Protein AF-A0A2U2RP37-F1 (afdb_monomer_lite)

Secondary structure (DSSP, 8-state):
----PPP---PPPPHHHHHHHHHHHGGGGGGGT-HHHHHHHHHHHHHHHHHHHHHHHHHHHHTTTGGGGGGGGHHHHHHHHHHHHHHHHHHHHHHHHHHHHHHHHHHHHHH--------

Organism: NCBI:txid2182385

Sequence (119 aa):
MPAAVPVPVMQPKSVGVAFVLTFFFGVFGLFYSSVAGAITLLAIAIGGGLLGGVIIGLISLATMGLGSVLLLLVPVFGVAIWIASIIWGCVAASNHNERVRAQYAAFQAAYGRPVHPAR

Foldseek 3Di:
DPPPDDQPPQDADDLVQLLVQLLVPPLVSLVRQDPVSSVVLVCCLVVVCVVVVVVLVVVCVVVVRPSVVCVVCVVVVVVVSSVVSNVCSNVSSVVSRVVSVVSVVVCCVVPVDPPPPPD

Radius of gyration: 23.6 Å; chains: 1; bounding box: 54×27×75 Å

Structure (mmCIF, N/CA/C/O backbone):
data_AF-A0A2U2RP37-F1
#
_entry.id   AF-A0A2U2RP37-F1
#
loop_
_atom_site.group_PDB
_atom_site.id
_atom_site.type_symbol
_atom_site.label_atom_id
_atom_site.label_alt_id
_atom_site.label_comp_id
_atom_site.label_asym_id
_atom_site.label_entity_id
_atom_site.label_seq_id
_atom_site.pdbx_PDB_ins_code
_atom_site.Cartn_x
_atom_site.Cartn_y
_atom_site.Cartn_z
_atom_site.occupancy
_atom_site.B_iso_or_equiv
_atom_site.auth_seq_id
_atom_site.auth_comp_id
_atom_site.auth_asym_id
_atom_site.auth_atom_id
_atom_site.pdbx_PDB_model_num
ATOM 1 N N . MET A 1 1 ? -31.787 19.933 34.644 1.00 55.25 1 MET A N 1
ATOM 2 C CA . MET A 1 1 ? -31.397 18.627 34.068 1.00 55.25 1 MET A CA 1
ATOM 3 C C . MET A 1 1 ? -30.039 18.818 33.411 1.00 55.25 1 MET A C 1
ATOM 5 O O . MET A 1 1 ? -29.922 19.805 32.691 1.00 55.25 1 MET A O 1
ATOM 9 N N . PRO A 1 2 ? -29.002 18.005 33.688 1.00 56.12 2 PRO A N 1
ATOM 10 C CA . PRO A 1 2 ? -27.772 18.097 32.906 1.00 56.12 2 PRO A CA 1
ATOM 11 C C . PRO A 1 2 ? -28.135 17.845 31.439 1.00 56.12 2 PRO A C 1
ATOM 13 O O . PRO A 1 2 ? -28.821 16.868 31.140 1.00 56.12 2 PRO A O 1
ATOM 16 N N . ALA A 1 3 ? -27.768 18.770 30.551 1.00 62.31 3 ALA A N 1
ATOM 17 C CA . ALA A 1 3 ? -27.987 18.605 29.121 1.00 62.31 3 ALA A CA 1
ATOM 18 C C . ALA A 1 3 ? -27.322 17.293 28.683 1.00 62.31 3 ALA A C 1
ATOM 20 O O . ALA A 1 3 ? -26.167 17.051 29.036 1.00 62.31 3 ALA A O 1
ATOM 21 N N . ALA A 1 4 ? -28.055 16.432 27.972 1.00 62.91 4 ALA A N 1
ATOM 22 C CA . ALA A 1 4 ? -27.490 15.223 27.391 1.00 62.91 4 ALA A CA 1
ATOM 23 C C . ALA A 1 4 ? -26.373 15.650 26.436 1.00 62.91 4 ALA A C 1
ATOM 25 O O . ALA A 1 4 ? -26.645 16.175 25.358 1.00 62.91 4 ALA A O 1
ATOM 26 N N . VAL A 1 5 ? -25.120 15.514 26.869 1.00 66.06 5 VAL A N 1
ATOM 27 C CA . VAL A 1 5 ? -23.974 15.852 26.030 1.00 66.06 5 VAL A CA 1
ATOM 28 C C . VAL A 1 5 ? -23.973 14.846 24.883 1.00 66.06 5 VAL A C 1
ATOM 30 O O . VAL A 1 5 ? -23.891 13.644 25.154 1.00 66.06 5 VAL A O 1
ATOM 33 N N . PRO A 1 6 ? -24.108 15.287 23.619 1.00 67.69 6 PRO A N 1
ATOM 34 C CA . PRO A 1 6 ? -24.113 14.369 22.494 1.00 67.69 6 PRO A CA 1
ATOM 35 C C . PRO A 1 6 ? -22.773 13.642 22.453 1.00 67.69 6 PRO A C 1
ATOM 37 O O . PRO A 1 6 ? -21.730 14.273 22.286 1.00 67.69 6 PRO A O 1
ATOM 40 N N . VAL A 1 7 ? -22.790 12.320 22.620 1.00 67.75 7 VAL A N 1
ATOM 41 C CA . VAL A 1 7 ? -21.609 11.495 22.363 1.00 67.75 7 VAL A CA 1
ATOM 42 C C . VAL A 1 7 ? -21.415 11.488 20.850 1.00 67.75 7 VAL A C 1
ATOM 44 O O . VAL A 1 7 ? -22.327 11.050 20.140 1.00 67.75 7 VAL A O 1
ATOM 47 N N . PRO A 1 8 ? -20.275 11.946 20.310 1.00 65.12 8 PRO A N 1
ATOM 48 C CA . PRO A 1 8 ? -19.969 11.700 18.913 1.00 65.12 8 PRO A CA 1
ATOM 49 C C . PRO A 1 8 ? -19.863 10.181 18.736 1.00 65.12 8 PRO A C 1
ATOM 51 O O . PRO A 1 8 ? -18.916 9.558 19.214 1.00 65.12 8 PRO A O 1
ATOM 54 N N . VAL A 1 9 ? -20.864 9.567 18.103 1.00 69.88 9 VAL A N 1
ATOM 55 C CA . VAL A 1 9 ? -20.884 8.131 17.787 1.00 69.88 9 VAL A CA 1
ATOM 56 C C . VAL A 1 9 ? -19.882 7.860 16.673 1.00 69.88 9 VAL A C 1
ATOM 58 O O . VAL A 1 9 ? -20.215 7.777 15.492 1.00 69.88 9 VAL A O 1
ATOM 61 N N . MET A 1 10 ? -18.611 7.772 17.048 1.00 80.94 10 MET A N 1
ATOM 62 C CA . MET A 1 10 ? -17.536 7.423 16.137 1.00 80.94 10 MET A CA 1
ATOM 63 C C . MET A 1 10 ? -17.487 5.893 16.024 1.00 80.94 10 MET A C 1
ATOM 65 O O . MET A 1 10 ? -17.236 5.183 16.999 1.00 80.94 10 MET A O 1
ATOM 69 N N . GLN A 1 11 ? -17.822 5.376 14.843 1.00 87.62 11 GLN A N 1
ATOM 70 C CA . GLN A 1 11 ? -17.909 3.938 14.581 1.00 87.62 11 GLN A CA 1
ATOM 71 C C . GLN A 1 11 ? -16.502 3.336 14.374 1.00 87.62 11 GLN A C 1
ATOM 73 O O . GLN A 1 11 ? -15.682 3.923 13.651 1.00 87.62 11 GLN A O 1
ATOM 78 N N . PRO A 1 12 ? -16.201 2.171 14.977 1.00 91.50 12 PRO A N 1
ATOM 79 C CA . PRO A 1 12 ? -15.005 1.394 14.659 1.00 91.50 12 PRO A CA 1
ATOM 80 C C . PRO A 1 12 ? -15.004 0.906 13.201 1.00 91.50 12 PRO A C 1
ATOM 82 O O . PRO A 1 12 ? -16.051 0.630 12.619 1.00 91.50 12 PRO A O 1
ATOM 85 N N . LYS A 1 13 ? -13.81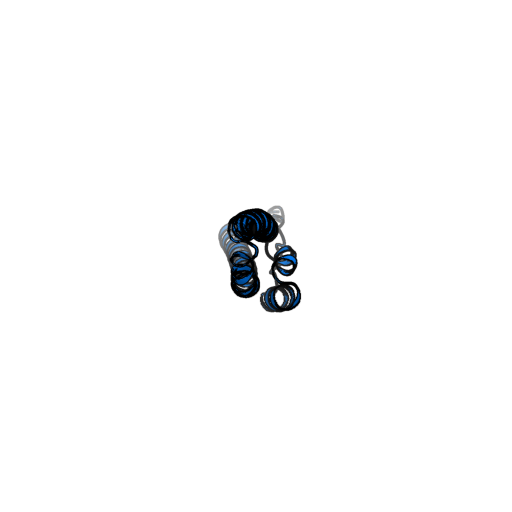6 0.749 12.616 1.00 90.69 13 LYS A N 1
ATOM 86 C CA . LYS A 1 13 ? -13.591 0.166 11.285 1.00 90.69 13 LYS A CA 1
ATOM 87 C C . LYS A 1 13 ? -13.118 -1.288 11.408 1.00 90.69 13 LYS A C 1
ATOM 89 O O . LYS A 1 13 ? -12.405 -1.636 12.348 1.00 90.69 13 LYS A O 1
ATOM 94 N N . SER A 1 14 ? -13.464 -2.146 10.447 1.00 94.94 14 SER A N 1
ATOM 95 C CA . SER A 1 14 ? -13.044 -3.556 10.459 1.00 94.94 14 SER A CA 1
ATOM 96 C C . SER A 1 14 ? -11.656 -3.741 9.841 1.00 94.94 14 SER A C 1
ATOM 98 O O . SER A 1 14 ? -11.446 -3.452 8.663 1.00 94.94 14 SER A O 1
ATOM 100 N N . VAL A 1 15 ? -10.710 -4.274 10.619 1.00 95.12 15 VAL A N 1
ATOM 101 C CA . VAL A 1 15 ? -9.347 -4.577 10.142 1.00 95.12 15 VAL A CA 1
ATOM 102 C C . VAL A 1 15 ? -9.365 -5.685 9.083 1.00 95.12 15 VAL A C 1
ATOM 104 O O . VAL A 1 15 ? -8.628 -5.605 8.106 1.00 95.12 15 VAL A O 1
ATOM 107 N N . GLY A 1 16 ? -10.254 -6.677 9.214 1.00 94.19 16 GLY A N 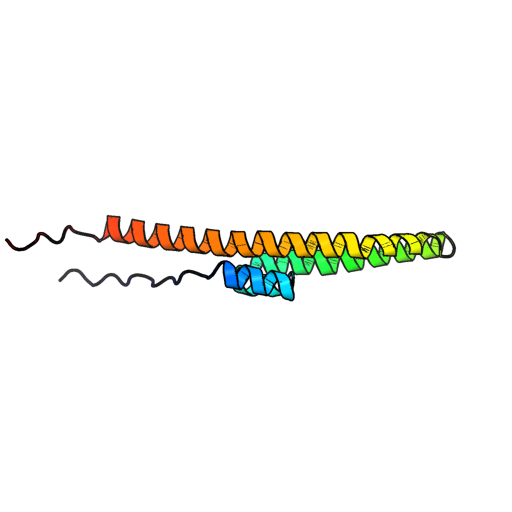1
ATOM 108 C CA . GLY A 1 16 ? -10.394 -7.751 8.224 1.00 94.19 16 GLY A CA 1
ATOM 109 C C . GLY A 1 16 ? -10.884 -7.240 6.868 1.00 94.19 16 GLY A C 1
ATOM 110 O O . GLY A 1 16 ? -10.360 -7.639 5.833 1.00 94.19 16 GLY A O 1
ATOM 111 N N . VAL A 1 17 ? -11.827 -6.292 6.867 1.00 95.50 17 VAL A N 1
ATOM 112 C CA . VAL A 1 17 ? -12.285 -5.640 5.629 1.00 95.50 17 VAL A CA 1
ATOM 113 C C . VAL A 1 17 ? -11.146 -4.837 4.996 1.00 95.50 17 VAL A C 1
ATOM 115 O O . VAL A 1 17 ? -10.941 -4.935 3.789 1.00 95.50 17 VAL A O 1
ATOM 118 N N . ALA A 1 18 ? -10.355 -4.116 5.801 1.00 95.38 18 ALA A N 1
ATOM 119 C CA . ALA A 1 18 ? -9.174 -3.400 5.316 1.00 95.38 18 ALA A CA 1
ATOM 120 C C . ALA A 1 18 ? -8.132 -4.347 4.693 1.00 95.38 18 ALA A C 1
ATOM 122 O O . ALA A 1 18 ? -7.610 -4.048 3.620 1.00 95.38 18 ALA A O 1
ATOM 123 N N . PHE A 1 19 ? -7.870 -5.499 5.318 1.00 96.94 19 PHE A N 1
ATOM 124 C CA . PHE A 1 19 ? -6.983 -6.531 4.779 1.00 96.94 19 PHE A CA 1
ATOM 125 C C . PHE A 1 19 ? -7.496 -7.086 3.448 1.00 96.94 19 PHE A C 1
ATOM 127 O O . PHE A 1 19 ? -6.766 -7.067 2.468 1.00 96.94 19 PHE A O 1
ATOM 134 N N . VAL A 1 20 ? -8.755 -7.531 3.381 1.00 97.81 20 VAL A N 1
ATOM 135 C CA . VAL A 1 20 ? -9.334 -8.103 2.152 1.00 97.81 20 VAL A CA 1
ATOM 136 C C . VAL A 1 20 ? -9.280 -7.088 1.008 1.00 97.81 20 VAL A C 1
ATOM 138 O O . VAL A 1 20 ? -8.827 -7.410 -0.087 1.00 97.81 20 VAL A O 1
ATOM 141 N N . LEU A 1 21 ? -9.667 -5.837 1.267 1.00 95.88 21 LEU A N 1
ATOM 142 C CA . LEU A 1 21 ? -9.626 -4.773 0.263 1.00 95.88 21 LEU A CA 1
ATOM 143 C C . LEU A 1 21 ? -8.202 -4.485 -0.222 1.00 95.88 21 LEU A C 1
ATOM 145 O O . LEU A 1 21 ? -7.980 -4.371 -1.423 1.00 95.88 21 LEU A O 1
ATOM 149 N N . THR A 1 22 ? -7.232 -4.370 0.683 1.00 95.94 22 THR A N 1
ATOM 150 C CA . THR A 1 22 ? -5.832 -4.101 0.304 1.00 95.94 22 THR A CA 1
ATOM 151 C C . THR A 1 22 ? -5.144 -5.310 -0.318 1.00 95.94 22 THR A C 1
ATOM 153 O O . THR A 1 22 ? -4.300 -5.151 -1.190 1.00 95.94 22 THR A O 1
ATOM 156 N N . PHE A 1 23 ? -5.540 -6.528 0.035 1.00 96.38 23 PHE A N 1
ATOM 157 C CA . PHE A 1 23 ? -5.028 -7.744 -0.582 1.00 96.38 23 PHE A CA 1
ATOM 158 C C . PHE A 1 23 ? -5.458 -7.853 -2.050 1.00 96.38 23 PHE A C 1
ATOM 160 O O . PHE A 1 23 ? -4.610 -8.043 -2.920 1.00 96.38 23 PHE A O 1
ATOM 167 N N . PHE A 1 24 ? -6.751 -7.678 -2.347 1.00 96.00 24 PHE A N 1
ATOM 168 C CA . PHE A 1 24 ? -7.265 -7.803 -3.718 1.00 96.00 24 PHE A CA 1
ATOM 169 C C . PHE A 1 24 ? -7.008 -6.565 -4.584 1.00 96.00 24 PHE A C 1
ATOM 171 O O . PHE A 1 24 ? -6.768 -6.701 -5.780 1.00 96.00 24 PHE A O 1
ATOM 178 N N . PHE A 1 25 ? -7.042 -5.364 -3.999 1.00 94.69 25 PHE A N 1
ATOM 179 C CA . PHE A 1 25 ? -6.954 -4.105 -4.750 1.00 94.69 25 PHE A CA 1
ATOM 180 C C . PHE A 1 25 ? -5.670 -3.305 -4.486 1.00 94.69 25 PHE A C 1
ATOM 182 O O . PHE A 1 25 ? -5.507 -2.205 -5.022 1.00 94.69 25 PHE A O 1
ATOM 189 N N . GLY A 1 26 ? -4.754 -3.818 -3.659 1.00 93.75 26 GLY A N 1
ATOM 190 C CA . GLY A 1 26 ? -3.507 -3.141 -3.308 1.00 93.75 26 GLY A CA 1
ATOM 191 C C . GLY A 1 26 ? -3.757 -1.765 -2.697 1.00 93.75 26 GLY A C 1
ATOM 192 O O . GLY A 1 26 ? -4.516 -1.594 -1.739 1.00 93.75 26 GLY A O 1
ATOM 193 N N . VAL A 1 27 ? -3.158 -0.751 -3.321 1.00 94.06 27 VAL A N 1
ATOM 194 C CA . VAL A 1 27 ? -3.255 0.652 -2.901 1.00 94.06 27 VAL A CA 1
ATOM 195 C C . VAL A 1 27 ? -4.691 1.178 -2.923 1.00 94.06 27 VAL A C 1
ATOM 197 O O . VAL A 1 27 ? -5.049 1.990 -2.074 1.00 94.06 27 VAL A O 1
ATOM 200 N N . PHE A 1 28 ? -5.555 0.703 -3.823 1.00 94.25 28 PHE A N 1
ATOM 201 C CA . PHE A 1 28 ? -6.946 1.164 -3.850 1.00 94.25 28 PHE A CA 1
ATOM 202 C C . PHE A 1 28 ? -7.735 0.703 -2.618 1.00 94.25 28 PHE A C 1
ATOM 204 O O . PHE A 1 28 ? -8.633 1.407 -2.158 1.00 94.25 28 PHE A O 1
ATOM 211 N N . GLY A 1 29 ? -7.361 -0.428 -2.015 1.00 92.81 29 GLY A N 1
ATOM 212 C CA . GLY A 1 29 ? -7.990 -0.907 -0.787 1.00 92.81 29 GLY A CA 1
ATOM 213 C C . GLY A 1 29 ? -7.778 0.014 0.420 1.00 92.81 29 GLY A C 1
ATOM 214 O O . GLY A 1 29 ? -8.591 0.012 1.346 1.00 92.81 29 GLY A O 1
ATOM 215 N N . LEU A 1 30 ? -6.736 0.857 0.404 1.00 95.12 30 LEU A N 1
ATOM 216 C CA . LEU A 1 30 ? -6.450 1.804 1.486 1.00 95.12 30 LEU A CA 1
ATOM 217 C C . LEU A 1 30 ? -7.516 2.887 1.643 1.00 95.12 30 LEU A C 1
ATOM 219 O O . LEU A 1 30 ? -7.660 3.408 2.747 1.00 95.12 30 LEU A O 1
ATOM 223 N N . PHE A 1 31 ? -8.300 3.204 0.605 1.00 95.00 31 PHE A N 1
ATOM 224 C CA . PHE A 1 31 ? -9.348 4.230 0.698 1.00 95.00 31 PHE A CA 1
ATOM 225 C C . PHE A 1 31 ? -10.408 3.915 1.764 1.00 95.00 31 PHE A C 1
ATOM 227 O O . PHE A 1 31 ? -11.032 4.832 2.296 1.00 95.00 31 PHE A O 1
ATOM 234 N N . TYR A 1 32 ? -10.570 2.644 2.140 1.00 93.19 32 TYR A N 1
ATOM 235 C CA . TYR A 1 32 ? -11.447 2.246 3.240 1.00 93.19 32 TYR A CA 1
ATOM 236 C C . TYR A 1 32 ? -10.925 2.704 4.615 1.00 93.19 32 TYR A C 1
ATOM 238 O O . TYR A 1 32 ? -11.671 3.232 5.451 1.00 93.19 32 TYR A O 1
ATOM 246 N N . SER A 1 33 ? -9.628 2.524 4.876 1.00 91.88 33 SER A N 1
ATOM 247 C CA . SER A 1 33 ? -9.042 2.793 6.191 1.00 91.88 33 SER A CA 1
ATOM 248 C C . SER A 1 33 ? -8.411 4.185 6.295 1.00 91.88 33 SER A C 1
ATOM 250 O O . SER A 1 33 ? -8.616 4.841 7.321 1.00 91.88 33 SER A O 1
ATOM 252 N N . SER A 1 34 ? -7.738 4.676 5.247 1.00 93.50 34 SER A N 1
ATOM 253 C CA . SER A 1 34 ? -7.050 5.974 5.203 1.00 93.50 34 SER A CA 1
ATOM 254 C C . SER A 1 34 ? -6.980 6.585 3.795 1.00 93.50 34 SER A C 1
ATOM 256 O O . SER A 1 34 ? -6.243 6.113 2.931 1.00 93.50 34 SER A O 1
ATOM 258 N N . VAL A 1 35 ? -7.664 7.720 3.598 1.00 94.31 35 VAL A N 1
ATOM 259 C CA . VAL A 1 35 ? -7.612 8.498 2.342 1.00 94.31 35 VAL A CA 1
ATOM 260 C C . VAL A 1 35 ? -6.213 9.070 2.096 1.00 94.31 35 VAL A C 1
ATOM 262 O O . VAL A 1 35 ? -5.707 8.993 0.982 1.00 94.31 35 VAL A O 1
ATOM 265 N N . ALA A 1 36 ? -5.557 9.595 3.137 1.00 93.62 36 ALA A N 1
ATOM 266 C CA . ALA A 1 36 ? -4.206 10.138 3.013 1.00 93.62 36 ALA A CA 1
ATOM 267 C C . ALA A 1 36 ? -3.201 9.050 2.608 1.00 93.62 36 ALA A C 1
ATOM 269 O O . ALA A 1 36 ? -2.449 9.240 1.660 1.00 93.62 36 ALA A O 1
ATOM 270 N N . GLY A 1 37 ? -3.246 7.883 3.265 1.00 90.88 37 GLY A N 1
ATOM 271 C CA . GLY A 1 37 ? -2.367 6.755 2.936 1.00 90.88 37 GLY A CA 1
ATOM 272 C C . GLY A 1 37 ? -2.592 6.227 1.517 1.00 90.88 37 GLY A C 1
ATOM 273 O O . GLY A 1 37 ? -1.624 5.963 0.806 1.00 90.88 37 GLY A O 1
ATOM 274 N N . ALA A 1 38 ? -3.854 6.141 1.080 1.00 94.19 38 ALA A N 1
ATOM 275 C CA . ALA A 1 38 ? -4.199 5.757 -0.287 1.00 94.19 38 ALA A CA 1
ATOM 276 C C . ALA A 1 38 ? -3.601 6.725 -1.318 1.00 94.19 38 ALA A C 1
ATOM 278 O O . ALA A 1 38 ? -2.938 6.287 -2.254 1.00 94.19 38 ALA A O 1
ATOM 279 N N . ILE A 1 39 ? -3.768 8.037 -1.118 1.00 96.44 39 ILE A N 1
ATOM 280 C CA . ILE A 1 39 ? -3.217 9.061 -2.018 1.00 96.44 39 ILE A CA 1
ATOM 281 C C . ILE A 1 39 ? -1.685 9.030 -2.011 1.00 96.44 39 ILE A C 1
ATOM 283 O O . ILE A 1 39 ? -1.076 9.095 -3.075 1.00 96.44 39 ILE A O 1
ATOM 287 N N . THR A 1 40 ? -1.049 8.887 -0.844 1.00 95.50 40 THR A N 1
ATOM 288 C CA . THR A 1 40 ? 0.415 8.829 -0.730 1.00 95.50 40 THR A CA 1
ATOM 289 C C . THR A 1 40 ? 0.993 7.630 -1.477 1.00 95.50 40 THR A C 1
ATOM 291 O O . THR A 1 40 ? 1.884 7.810 -2.306 1.00 95.50 40 THR A O 1
ATOM 294 N N . LEU A 1 41 ? 0.488 6.415 -1.239 1.00 94.06 41 LEU A N 1
ATOM 295 C CA . LEU A 1 41 ? 0.990 5.235 -1.948 1.00 94.06 41 LEU A CA 1
ATOM 296 C C . LEU A 1 41 ? 0.624 5.253 -3.435 1.00 94.06 41 LEU A C 1
ATOM 298 O O . LEU A 1 41 ? 1.407 4.765 -4.244 1.00 94.06 41 LEU A O 1
ATOM 302 N N . LEU A 1 42 ? -0.509 5.848 -3.817 1.00 95.00 42 LEU A N 1
ATOM 303 C CA . LEU A 1 42 ? -0.883 5.991 -5.224 1.00 95.00 42 LEU A CA 1
ATOM 304 C C . LEU A 1 42 ? 0.068 6.950 -5.947 1.00 95.00 42 LEU A C 1
ATOM 306 O O . LEU A 1 42 ? 0.539 6.641 -7.039 1.00 95.00 42 LEU A O 1
ATOM 310 N N . ALA A 1 43 ? 0.407 8.075 -5.316 1.00 95.69 43 ALA A N 1
ATOM 311 C CA . ALA A 1 43 ? 1.387 9.020 -5.837 1.00 95.69 43 ALA A CA 1
ATOM 312 C C . ALA A 1 43 ? 2.779 8.382 -5.962 1.00 95.69 43 ALA A C 1
ATOM 314 O O . ALA A 1 43 ? 3.450 8.588 -6.969 1.00 95.69 43 ALA A O 1
ATOM 315 N N . ILE A 1 44 ? 3.193 7.564 -4.988 1.00 95.19 44 ILE A N 1
ATOM 316 C CA . ILE A 1 44 ? 4.459 6.817 -5.049 1.00 95.19 44 ILE A CA 1
ATOM 317 C C . ILE A 1 44 ? 4.429 5.773 -6.169 1.00 95.19 44 ILE A C 1
ATOM 319 O O . ILE A 1 44 ? 5.400 5.656 -6.910 1.00 95.19 44 ILE A O 1
ATOM 323 N N . ALA A 1 45 ? 3.327 5.038 -6.330 1.00 93.25 45 ALA A N 1
ATOM 324 C CA . ALA A 1 45 ? 3.191 4.027 -7.373 1.00 93.25 45 ALA A CA 1
ATOM 325 C C . ALA A 1 45 ? 3.250 4.646 -8.775 1.00 93.25 45 ALA A C 1
ATOM 327 O O . ALA A 1 45 ? 4.014 4.188 -9.623 1.00 93.25 45 ALA A O 1
ATOM 328 N N . ILE A 1 46 ? 2.487 5.718 -9.004 1.00 94.44 46 ILE A N 1
ATOM 329 C CA . ILE A 1 46 ? 2.458 6.422 -10.289 1.00 94.44 46 ILE A CA 1
ATOM 330 C C . ILE A 1 46 ? 3.786 7.142 -10.528 1.00 94.44 46 ILE A C 1
ATOM 332 O O . ILE A 1 46 ? 4.405 6.952 -11.568 1.00 94.44 46 ILE A O 1
ATOM 336 N N . GLY A 1 47 ? 4.254 7.939 -9.567 1.00 94.69 47 GLY A N 1
ATOM 337 C CA . GLY A 1 47 ? 5.489 8.710 -9.695 1.00 94.69 47 GLY A CA 1
ATOM 338 C C . GLY A 1 47 ? 6.717 7.819 -9.856 1.00 94.69 47 GLY A C 1
ATOM 339 O O . GLY A 1 47 ? 7.510 8.034 -10.767 1.00 94.69 47 GLY A O 1
ATOM 340 N N . GLY A 1 48 ? 6.844 6.782 -9.026 1.00 92.44 48 GLY A N 1
ATOM 341 C CA . GLY A 1 48 ? 7.919 5.795 -9.112 1.00 92.44 48 GLY A CA 1
ATOM 342 C C . GLY A 1 48 ? 7.862 4.973 -10.399 1.00 92.44 48 GLY A C 1
ATOM 343 O O . GLY A 1 48 ? 8.897 4.758 -11.021 1.00 92.44 48 GLY A O 1
ATOM 344 N N . GLY A 1 49 ? 6.665 4.583 -10.848 1.00 91.81 49 GLY A N 1
ATOM 345 C CA . GLY A 1 49 ? 6.476 3.890 -12.123 1.00 91.81 49 GLY A CA 1
ATOM 346 C C . GLY A 1 49 ? 6.841 4.753 -13.333 1.00 91.81 49 GLY A C 1
ATOM 347 O O . GLY A 1 49 ? 7.551 4.289 -14.221 1.00 91.81 49 GLY A O 1
ATOM 348 N N . LEU A 1 50 ? 6.416 6.020 -13.357 1.00 94.25 50 LEU A N 1
ATOM 349 C CA . LEU A 1 50 ? 6.733 6.957 -14.437 1.00 94.25 50 LEU A CA 1
ATOM 350 C C . LEU A 1 50 ? 8.222 7.307 -14.466 1.00 94.25 50 LEU A C 1
ATOM 352 O O . LEU A 1 50 ? 8.856 7.171 -15.510 1.00 94.25 50 LEU A O 1
ATOM 356 N N . LEU A 1 51 ? 8.800 7.716 -13.332 1.00 94.62 51 LEU A N 1
ATOM 357 C CA . LEU A 1 51 ? 10.229 8.029 -13.237 1.00 94.62 51 LEU A CA 1
ATOM 358 C C . LEU A 1 51 ? 11.084 6.804 -13.557 1.00 94.62 51 LEU A C 1
ATOM 360 O O . LEU A 1 51 ? 12.003 6.896 -14.368 1.00 94.62 51 LEU A O 1
ATOM 364 N N . GLY A 1 52 ? 10.756 5.651 -12.970 1.00 92.50 52 GLY A N 1
ATOM 365 C CA . GLY A 1 52 ? 11.432 4.388 -13.248 1.00 92.50 52 GLY A CA 1
ATOM 366 C C . GLY A 1 52 ? 11.345 4.014 -14.726 1.00 92.50 52 GLY A C 1
ATOM 367 O O . GLY A 1 52 ? 12.364 3.700 -15.332 1.00 92.50 52 GLY A O 1
ATOM 368 N N . GLY A 1 53 ? 10.164 4.130 -15.336 1.00 92.44 53 GLY A N 1
ATOM 369 C CA . GLY A 1 53 ? 9.952 3.871 -16.760 1.00 92.44 53 GLY A CA 1
ATOM 370 C C . GLY A 1 53 ? 10.769 4.791 -17.667 1.00 92.44 53 GLY A C 1
ATOM 371 O O . GLY A 1 53 ? 11.415 4.309 -18.595 1.00 92.44 53 GLY A O 1
ATOM 372 N N . VAL A 1 54 ? 10.808 6.096 -17.378 1.00 95.31 54 VAL A N 1
ATOM 373 C CA . VAL A 1 54 ? 11.626 7.065 -18.129 1.00 95.31 54 VAL A CA 1
ATOM 374 C C . VAL A 1 54 ? 13.111 6.725 -18.013 1.00 95.31 54 VAL A C 1
ATOM 376 O O . VAL A 1 54 ? 13.797 6.648 -19.029 1.00 95.31 54 VAL A O 1
ATOM 379 N N . ILE A 1 55 ? 13.607 6.469 -16.800 1.00 94.69 55 ILE A N 1
ATOM 380 C CA . ILE A 1 55 ? 15.016 6.124 -16.564 1.00 94.69 55 ILE A CA 1
ATOM 381 C C . ILE A 1 55 ? 15.385 4.835 -17.304 1.00 94.69 55 ILE A C 1
ATOM 383 O O . ILE A 1 55 ? 16.367 4.812 -18.046 1.00 94.69 55 ILE A O 1
ATOM 387 N N . ILE A 1 56 ? 14.580 3.779 -17.161 1.00 94.25 56 ILE A N 1
ATOM 388 C CA . ILE A 1 56 ? 14.797 2.503 -17.852 1.00 94.25 56 ILE A CA 1
ATOM 389 C C . ILE A 1 56 ? 14.762 2.702 -19.373 1.00 94.25 56 ILE A C 1
ATOM 391 O O . ILE A 1 56 ? 15.602 2.142 -20.079 1.00 94.25 56 ILE A O 1
ATOM 395 N N . GLY A 1 57 ? 13.844 3.522 -19.889 1.00 92.69 57 GLY A N 1
ATOM 396 C CA . GLY A 1 57 ? 13.745 3.846 -21.312 1.00 92.69 57 GLY A CA 1
ATOM 397 C C . GLY A 1 57 ? 14.993 4.547 -21.851 1.00 92.69 57 GLY A C 1
ATOM 398 O O . GLY A 1 57 ? 15.529 4.137 -22.880 1.00 92.69 57 GLY A O 1
ATOM 399 N N . LEU A 1 58 ? 15.511 5.545 -21.129 1.00 95.88 58 LEU A N 1
ATOM 400 C CA . LEU A 1 58 ? 16.742 6.251 -21.498 1.00 95.88 58 LEU A CA 1
ATOM 401 C C . LEU A 1 58 ? 17.963 5.324 -21.477 1.00 95.88 58 LEU A C 1
ATOM 403 O O . LEU A 1 58 ? 18.752 5.330 -22.421 1.00 95.88 58 LEU A O 1
ATOM 407 N N . ILE A 1 59 ? 18.098 4.487 -20.442 1.00 94.88 59 ILE A N 1
ATOM 408 C CA . ILE A 1 59 ? 19.180 3.495 -20.356 1.00 94.88 59 ILE A CA 1
ATOM 409 C C . ILE A 1 59 ? 19.073 2.507 -21.516 1.00 94.88 59 ILE A C 1
ATOM 411 O O . ILE A 1 59 ? 20.075 2.194 -22.154 1.00 94.88 59 ILE A O 1
ATOM 415 N N . SER A 1 60 ? 17.864 2.037 -21.823 1.00 94.44 60 SER A N 1
ATOM 416 C CA . SER A 1 60 ? 17.626 1.127 -22.944 1.00 94.44 60 SER A CA 1
ATOM 417 C C . SER A 1 60 ? 18.050 1.762 -24.265 1.00 94.44 60 SER A C 1
ATOM 419 O O . SER A 1 60 ? 18.771 1.130 -25.027 1.00 94.44 60 SER A O 1
ATOM 421 N N . LEU A 1 61 ? 17.694 3.025 -24.512 1.00 94.94 61 LEU A N 1
ATOM 422 C CA . LEU A 1 61 ? 18.099 3.737 -25.723 1.00 94.94 61 LEU A CA 1
ATOM 423 C C . LEU A 1 61 ? 19.626 3.888 -25.820 1.00 94.94 61 LEU A C 1
ATOM 425 O O . LEU A 1 61 ? 20.199 3.639 -26.876 1.00 94.94 61 LEU A O 1
ATOM 429 N N . ALA A 1 62 ? 20.292 4.231 -24.715 1.00 95.25 62 ALA A N 1
ATOM 430 C CA . ALA A 1 62 ? 21.747 4.391 -24.668 1.00 95.25 62 ALA A CA 1
ATOM 431 C C . ALA A 1 62 ? 22.520 3.067 -24.826 1.00 95.25 62 ALA A C 1
ATOM 433 O O . ALA A 1 62 ? 23.664 3.068 -25.271 1.00 95.25 62 ALA A O 1
ATOM 434 N N . THR A 1 63 ? 21.905 1.937 -24.469 1.00 95.81 63 THR A N 1
ATOM 435 C CA . THR A 1 63 ? 22.538 0.604 -24.450 1.00 95.81 63 THR A CA 1
ATOM 436 C C . THR A 1 63 ? 22.019 -0.329 -25.546 1.00 95.81 63 THR A C 1
ATOM 438 O O . THR A 1 63 ? 22.158 -1.546 -25.436 1.00 95.81 63 THR A O 1
ATOM 441 N N . MET A 1 64 ? 21.404 0.223 -26.601 1.00 93.19 64 MET A N 1
ATOM 442 C CA . MET A 1 64 ? 20.830 -0.545 -27.719 1.00 93.19 64 MET A CA 1
ATOM 443 C C . MET A 1 64 ? 19.846 -1.638 -27.257 1.00 93.19 64 MET A C 1
ATOM 445 O O . MET A 1 64 ? 19.804 -2.741 -27.793 1.00 93.19 64 MET A O 1
ATOM 449 N N . GLY A 1 65 ? 19.057 -1.337 -26.228 1.00 88.00 65 GLY A N 1
ATOM 450 C CA . GLY A 1 65 ? 18.018 -2.206 -25.683 1.00 88.00 65 GLY A CA 1
ATOM 451 C C . GLY A 1 65 ? 18.443 -3.065 -24.491 1.00 88.00 65 GLY A C 1
ATOM 452 O O . GLY A 1 65 ? 17.565 -3.619 -23.833 1.00 88.00 65 GLY A O 1
ATOM 453 N N . LEU A 1 66 ? 19.731 -3.140 -24.134 1.00 90.31 66 LEU A N 1
ATOM 454 C CA . LEU A 1 66 ? 20.190 -3.965 -23.003 1.00 90.31 66 LEU A CA 1
ATOM 455 C C . LEU A 1 66 ? 19.600 -3.505 -21.654 1.00 90.31 66 LEU A C 1
ATOM 457 O O . LEU A 1 66 ? 19.288 -4.324 -20.792 1.00 90.31 66 LEU A O 1
ATOM 461 N N . GLY A 1 67 ? 19.362 -2.201 -21.496 1.00 88.06 67 GLY A N 1
ATOM 462 C CA . GLY A 1 67 ? 18.703 -1.609 -20.328 1.00 88.06 67 GLY A CA 1
ATOM 463 C C . GLY A 1 67 ? 17.289 -2.128 -20.050 1.00 88.06 67 GLY A C 1
ATOM 464 O O . GLY A 1 67 ? 16.823 -2.033 -18.915 1.00 88.06 67 GLY A O 1
ATOM 465 N N . SER A 1 68 ? 16.622 -2.732 -21.039 1.00 89.31 68 SER A N 1
ATOM 466 C CA . SER A 1 68 ? 15.260 -3.261 -20.889 1.00 89.31 68 SER A CA 1
ATOM 467 C C . SER A 1 68 ? 15.173 -4.421 -19.893 1.00 89.31 68 SER A C 1
ATOM 469 O O . SER A 1 68 ? 14.111 -4.657 -19.322 1.00 89.31 68 SER A O 1
ATOM 471 N N . VAL A 1 69 ? 16.296 -5.083 -19.588 1.00 91.88 69 VAL A N 1
ATOM 472 C CA . VAL A 1 69 ? 16.395 -6.109 -18.535 1.00 91.88 69 VAL A CA 1
ATOM 473 C C . VAL A 1 69 ? 15.964 -5.567 -17.165 1.00 91.88 69 VAL A C 1
ATOM 475 O O . VAL A 1 69 ? 15.431 -6.313 -16.348 1.00 91.88 69 VAL A O 1
ATOM 478 N N . LEU A 1 70 ? 16.096 -4.259 -16.916 1.00 90.81 70 LEU A N 1
ATOM 479 C CA . LEU A 1 70 ? 15.634 -3.623 -15.677 1.00 90.81 70 LEU A CA 1
ATOM 480 C C . LEU A 1 70 ? 14.107 -3.673 -15.506 1.00 90.81 70 LEU A C 1
ATOM 482 O O . LEU A 1 70 ? 13.621 -3.580 -14.379 1.00 90.81 70 LEU A O 1
ATOM 486 N N . LEU A 1 71 ? 13.340 -3.893 -16.582 1.00 89.25 71 LEU A N 1
ATOM 487 C CA . LEU A 1 71 ? 11.895 -4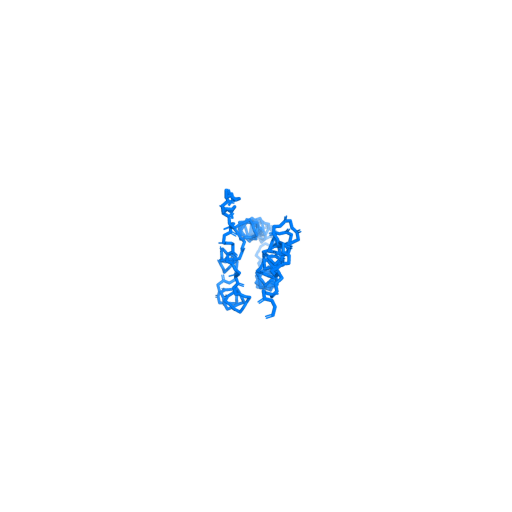.126 -16.495 1.00 89.25 71 LEU A CA 1
ATOM 488 C C . LEU A 1 71 ? 11.562 -5.386 -15.683 1.00 89.25 71 LEU A C 1
ATOM 490 O O . LEU A 1 71 ? 10.495 -5.450 -15.078 1.00 89.25 71 LEU A O 1
ATOM 494 N N . LEU A 1 72 ? 12.487 -6.348 -15.582 1.00 91.12 72 LEU A N 1
ATOM 495 C CA . LEU A 1 72 ? 12.324 -7.535 -14.736 1.00 91.12 72 LEU A CA 1
ATOM 496 C C . LEU A 1 72 ? 12.269 -7.199 -13.237 1.00 91.12 72 LEU A C 1
ATOM 498 O O . LEU A 1 72 ? 11.783 -8.008 -12.451 1.00 91.12 72 LEU A O 1
ATOM 502 N N . LEU A 1 73 ? 12.728 -6.010 -12.830 1.00 89.88 73 LEU A N 1
ATOM 503 C CA . LEU A 1 73 ? 12.655 -5.535 -11.444 1.00 89.88 73 LEU A CA 1
ATOM 504 C C . LEU A 1 73 ? 11.347 -4.792 -11.131 1.00 89.88 73 LEU A C 1
ATOM 506 O O . LEU A 1 73 ? 11.018 -4.596 -9.961 1.00 89.88 73 LEU A O 1
ATOM 510 N N . VAL A 1 74 ? 10.561 -4.415 -12.146 1.00 89.19 74 VAL A N 1
ATOM 511 C CA . VAL A 1 74 ? 9.271 -3.724 -11.964 1.00 89.19 74 VAL A CA 1
ATOM 512 C C . VAL A 1 74 ? 8.281 -4.548 -11.125 1.00 89.19 74 VAL A C 1
ATOM 514 O O . VAL A 1 74 ? 7.673 -3.975 -10.217 1.00 89.19 74 VAL A O 1
ATOM 517 N N . PRO A 1 75 ? 8.143 -5.878 -11.315 1.00 89.06 75 PRO A N 1
ATOM 518 C CA . PRO A 1 75 ? 7.317 -6.704 -10.438 1.00 89.06 75 PRO A CA 1
ATOM 519 C C . PRO A 1 75 ? 7.753 -6.656 -8.970 1.00 89.06 75 PRO A C 1
ATOM 521 O O . PRO A 1 75 ? 6.899 -6.632 -8.091 1.00 89.06 75 PRO A O 1
ATOM 524 N N . VAL A 1 76 ? 9.059 -6.579 -8.685 1.00 91.62 76 VAL A N 1
ATOM 525 C CA . VAL A 1 76 ? 9.577 -6.500 -7.305 1.00 91.62 76 VAL A CA 1
ATOM 526 C C . VAL A 1 76 ? 9.119 -5.204 -6.634 1.00 91.62 76 VAL A C 1
ATOM 528 O O . VAL A 1 76 ? 8.639 -5.225 -5.500 1.00 91.62 76 VAL A O 1
ATOM 531 N N . PHE A 1 77 ? 9.191 -4.083 -7.356 1.00 91.25 77 PHE A N 1
ATOM 532 C CA . PHE A 1 77 ? 8.675 -2.796 -6.887 1.00 91.25 77 PHE A CA 1
ATOM 533 C C . PHE A 1 77 ? 7.153 -2.832 -6.666 1.00 91.25 77 PHE A C 1
ATOM 535 O O . PHE A 1 77 ? 6.662 -2.371 -5.634 1.00 91.25 77 PHE A O 1
ATOM 542 N N . GLY A 1 78 ? 6.406 -3.441 -7.592 1.00 91.62 78 GLY A N 1
ATOM 543 C CA . GLY A 1 78 ? 4.957 -3.615 -7.469 1.00 91.62 78 GLY A CA 1
ATOM 544 C C . GLY A 1 78 ? 4.554 -4.454 -6.252 1.00 91.62 78 GLY A C 1
ATOM 545 O O . GLY A 1 78 ? 3.666 -4.059 -5.497 1.00 91.62 78 GLY A O 1
ATOM 546 N N . VAL A 1 79 ? 5.247 -5.571 -6.009 1.00 94.31 79 VAL A N 1
ATOM 547 C CA . VAL A 1 79 ? 5.021 -6.434 -4.838 1.00 94.31 79 VAL A CA 1
ATOM 548 C C . VAL A 1 79 ? 5.340 -5.694 -3.538 1.00 94.31 79 VAL A C 1
ATOM 550 O O . VAL A 1 79 ? 4.582 -5.804 -2.576 1.00 94.31 79 VAL A O 1
ATOM 553 N N . ALA A 1 80 ? 6.408 -4.894 -3.502 1.00 94.56 80 ALA A N 1
ATOM 554 C CA . ALA A 1 80 ? 6.740 -4.090 -2.328 1.00 94.56 80 ALA A CA 1
ATOM 555 C C . ALA A 1 80 ? 5.630 -3.079 -1.987 1.00 94.56 80 ALA A C 1
ATOM 557 O O . ALA A 1 80 ? 5.216 -2.985 -0.830 1.00 94.56 80 ALA A O 1
ATOM 558 N N . ILE A 1 81 ? 5.093 -2.371 -2.989 1.00 94.56 81 ILE A N 1
ATOM 559 C CA . ILE A 1 81 ? 3.959 -1.447 -2.808 1.00 94.56 81 ILE A CA 1
ATOM 560 C C . ILE A 1 81 ? 2.703 -2.197 -2.357 1.00 94.56 81 ILE A C 1
ATOM 562 O O . ILE A 1 81 ? 1.981 -1.720 -1.478 1.00 94.56 81 ILE A O 1
ATOM 566 N N . TRP A 1 82 ? 2.445 -3.372 -2.929 1.00 95.31 82 TRP A N 1
ATOM 567 C CA . TRP A 1 82 ? 1.310 -4.209 -2.553 1.00 95.31 82 TRP A CA 1
ATOM 568 C C . TRP A 1 82 ? 1.378 -4.617 -1.074 1.00 95.31 82 TRP A C 1
ATOM 570 O O . TRP A 1 82 ? 0.441 -4.338 -0.325 1.00 95.31 82 TRP A O 1
ATOM 580 N N . ILE A 1 83 ? 2.511 -5.148 -0.606 1.00 96.69 83 ILE A N 1
ATOM 581 C CA . ILE A 1 83 ? 2.715 -5.497 0.812 1.00 96.69 83 ILE A CA 1
ATOM 582 C C . ILE A 1 83 ? 2.590 -4.259 1.709 1.00 96.69 83 ILE A C 1
ATOM 584 O O . ILE A 1 83 ? 1.897 -4.302 2.730 1.00 96.69 83 ILE A O 1
ATOM 588 N N . ALA A 1 84 ? 3.211 -3.140 1.322 1.00 95.94 84 ALA A N 1
ATOM 589 C CA . ALA A 1 84 ? 3.126 -1.891 2.074 1.00 95.94 84 ALA A CA 1
ATOM 590 C C . ALA A 1 84 ? 1.671 -1.427 2.242 1.00 95.94 84 ALA A C 1
ATOM 592 O O . ALA A 1 84 ? 1.287 -0.987 3.327 1.00 95.94 84 ALA A O 1
ATOM 593 N N . SER A 1 85 ? 0.840 -1.582 1.206 1.00 96.19 85 SER A N 1
ATOM 594 C CA . SER A 1 85 ? -0.574 -1.207 1.258 1.00 96.19 85 SER A CA 1
ATOM 595 C C . SER A 1 85 ? -1.385 -2.052 2.242 1.00 96.19 85 SER A C 1
ATOM 597 O O . SER A 1 85 ? -2.214 -1.501 2.966 1.00 96.19 85 SER A O 1
ATOM 599 N N . ILE A 1 86 ? -1.096 -3.353 2.344 1.00 97.19 86 ILE A N 1
ATOM 600 C CA . ILE A 1 86 ? -1.754 -4.271 3.284 1.00 97.19 86 ILE A CA 1
ATOM 601 C C . ILE A 1 86 ? -1.428 -3.880 4.724 1.00 97.19 86 ILE A C 1
ATOM 603 O O . ILE A 1 86 ? -2.329 -3.692 5.548 1.00 97.19 86 ILE A O 1
ATOM 607 N N . ILE A 1 87 ? -0.137 -3.722 5.021 1.00 97.00 87 ILE A N 1
ATOM 608 C CA . ILE A 1 87 ? 0.341 -3.385 6.365 1.00 97.00 87 ILE A CA 1
ATOM 609 C C . ILE A 1 87 ? -0.230 -2.033 6.788 1.00 97.00 87 ILE A C 1
ATOM 611 O O . ILE A 1 87 ? -0.841 -1.922 7.852 1.00 97.00 87 ILE A O 1
ATOM 615 N N . TRP A 1 88 ? -0.103 -1.015 5.933 1.00 97.06 88 TRP A N 1
ATOM 616 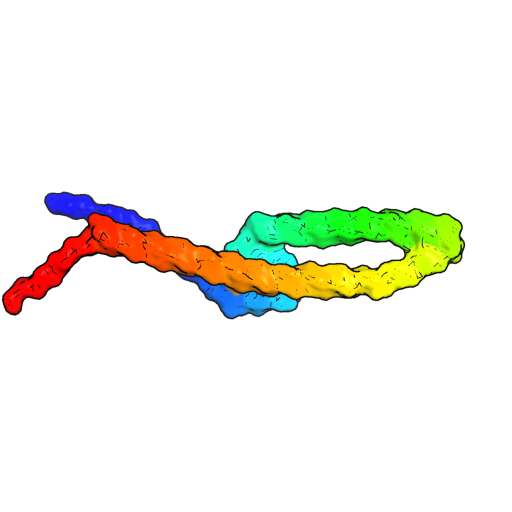C CA . TRP A 1 88 ? -0.644 0.311 6.214 1.00 97.06 88 TRP A CA 1
ATOM 617 C C . TRP A 1 88 ? -2.164 0.258 6.377 1.00 97.06 88 TRP A C 1
ATOM 619 O O . TRP A 1 88 ? -2.702 0.840 7.317 1.00 97.06 88 TRP A O 1
ATOM 629 N N . GLY A 1 89 ? -2.867 -0.478 5.516 1.00 96.38 89 GLY A N 1
ATOM 630 C CA . GLY A 1 89 ? -4.318 -0.616 5.562 1.00 96.38 89 GLY A CA 1
ATOM 631 C C . GLY A 1 89 ? -4.809 -1.141 6.905 1.00 96.38 89 GLY A C 1
ATOM 632 O O . GLY A 1 89 ? -5.725 -0.555 7.493 1.00 96.38 89 GLY A O 1
ATOM 633 N N . CYS A 1 90 ? -4.150 -2.185 7.409 1.00 96.25 90 CYS A N 1
ATOM 634 C CA . CYS A 1 90 ? -4.440 -2.787 8.705 1.00 96.25 90 CYS A CA 1
ATOM 635 C C . CYS A 1 90 ? -4.095 -1.839 9.862 1.00 96.25 90 CYS A C 1
ATOM 637 O O . CYS A 1 90 ? -4.935 -1.609 10.731 1.00 96.25 90 CYS A O 1
ATOM 639 N N . VAL A 1 91 ? -2.901 -1.234 9.847 1.00 97.06 91 VAL A N 1
ATOM 640 C CA . VAL A 1 91 ? -2.451 -0.287 10.883 1.00 97.06 91 VAL A CA 1
ATOM 641 C C . VAL A 1 91 ? -3.369 0.935 10.954 1.00 97.06 91 VAL A C 1
ATOM 643 O O . VAL A 1 91 ? -3.770 1.346 12.038 1.00 97.06 91 VAL A O 1
ATOM 646 N N . ALA A 1 92 ? -3.782 1.493 9.817 1.00 96.19 92 ALA A N 1
ATOM 647 C CA . ALA A 1 92 ? -4.687 2.637 9.778 1.00 96.19 92 ALA A CA 1
ATOM 648 C C . ALA A 1 92 ? -6.069 2.316 10.369 1.00 96.19 92 ALA A C 1
ATOM 650 O O . ALA A 1 92 ? -6.638 3.143 11.085 1.00 96.19 92 ALA A O 1
ATOM 651 N N . ALA A 1 93 ? -6.605 1.121 10.101 1.00 95.69 93 ALA A N 1
ATOM 652 C CA . ALA A 1 93 ? -7.865 0.676 10.692 1.00 95.69 93 ALA A CA 1
ATOM 653 C C . ALA A 1 93 ? -7.738 0.474 12.213 1.00 95.69 93 ALA A C 1
ATOM 655 O O . ALA A 1 93 ? -8.593 0.944 12.965 1.00 95.69 93 ALA A O 1
ATOM 656 N N . SER A 1 94 ? -6.653 -0.155 12.673 1.00 96.12 94 SER A N 1
ATOM 657 C CA . SER A 1 94 ? -6.375 -0.358 14.101 1.00 96.12 94 SER A CA 1
ATOM 658 C C . SER A 1 94 ? -6.204 0.964 14.850 1.00 96.12 94 SER A C 1
ATOM 660 O O . SER A 1 94 ? -6.883 1.187 15.851 1.00 96.12 94 SER A O 1
ATOM 662 N N . ASN A 1 95 ? -5.402 1.887 14.318 1.00 95.75 95 ASN A N 1
ATOM 663 C CA . ASN A 1 95 ? -5.171 3.197 14.928 1.00 95.75 95 ASN A CA 1
ATOM 664 C C . ASN A 1 95 ? -6.463 4.024 15.004 1.00 95.75 95 ASN A C 1
ATOM 666 O O . ASN A 1 95 ? -6.694 4.741 15.977 1.00 95.75 95 ASN A O 1
ATOM 670 N N . HIS A 1 96 ? -7.339 3.929 13.995 1.00 94.25 96 HIS A N 1
ATOM 671 C CA . HIS A 1 96 ? -8.669 4.546 14.055 1.00 94.25 96 HIS A CA 1
ATOM 672 C C . HIS A 1 96 ? -9.486 3.968 15.216 1.00 94.25 96 HIS A C 1
ATOM 674 O O . HIS A 1 96 ? -10.049 4.723 16.005 1.00 94.25 96 HIS A O 1
ATOM 680 N N . ASN A 1 97 ? -9.497 2.644 15.375 1.00 95.06 97 ASN A N 1
ATOM 681 C CA . ASN A 1 97 ? -10.235 1.979 16.450 1.00 95.06 97 ASN A CA 1
ATOM 682 C C . ASN A 1 97 ? -9.714 2.336 17.846 1.00 95.06 97 ASN A C 1
ATOM 684 O O . ASN A 1 97 ? -10.512 2.525 18.763 1.00 95.06 97 ASN A O 1
ATOM 688 N N . GLU A 1 98 ? -8.399 2.450 18.023 1.00 94.69 98 GLU A N 1
ATOM 689 C CA . GLU A 1 98 ? -7.791 2.875 19.288 1.00 94.69 98 GLU A CA 1
ATOM 690 C C . GLU A 1 98 ? -8.201 4.298 19.666 1.00 94.69 98 GLU A C 1
ATOM 692 O O . GLU A 1 98 ? -8.614 4.540 20.800 1.00 94.69 98 GLU A O 1
ATOM 697 N N . ARG A 1 99 ? -8.180 5.227 18.703 1.00 91.56 99 ARG A N 1
ATOM 698 C CA . ARG A 1 99 ? -8.622 6.614 18.916 1.00 91.56 99 ARG A CA 1
ATOM 699 C C . ARG A 1 99 ? -10.091 6.685 19.310 1.00 91.56 99 ARG A C 1
ATOM 701 O O . ARG A 1 99 ? -10.441 7.412 20.234 1.00 91.56 99 ARG A O 1
ATOM 708 N N . VAL A 1 100 ? -10.931 5.898 18.644 1.00 92.00 100 VAL A N 1
ATOM 709 C CA . VAL A 1 100 ? -12.356 5.784 18.959 1.00 92.00 100 VAL A CA 1
ATOM 710 C C . VAL A 1 100 ? -12.558 5.266 20.392 1.00 92.00 100 VAL A C 1
ATOM 712 O O . VAL A 1 100 ? -13.292 5.870 21.170 1.00 92.00 100 VAL A O 1
ATOM 715 N N . ARG A 1 101 ? -11.857 4.198 20.796 1.00 90.50 101 ARG A N 1
ATOM 716 C CA . ARG A 1 101 ? -11.917 3.661 22.171 1.00 90.50 101 ARG A CA 1
ATOM 717 C C . ARG A 1 101 ? -11.449 4.675 23.215 1.00 90.50 101 ARG A C 1
ATOM 719 O O . ARG A 1 101 ? -12.104 4.829 24.243 1.00 90.50 101 ARG A O 1
ATOM 726 N N . ALA A 1 102 ? -10.356 5.384 22.941 1.00 90.56 102 ALA A N 1
ATOM 727 C CA . ALA A 1 102 ? -9.826 6.414 23.827 1.00 90.56 102 ALA A CA 1
ATOM 728 C C . ALA A 1 102 ? -10.818 7.573 24.023 1.00 90.56 102 ALA A C 1
ATOM 730 O O . ALA A 1 102 ? -10.996 8.045 25.143 1.00 90.56 102 ALA A O 1
ATOM 731 N N . GLN A 1 103 ? -11.518 7.992 22.964 1.00 88.06 103 GLN A N 1
ATOM 732 C CA . GLN A 1 103 ? -12.568 9.012 23.051 1.00 88.06 103 GLN A CA 1
ATOM 733 C C . GLN A 1 103 ? -13.750 8.558 23.913 1.00 88.06 103 GLN A C 1
ATOM 735 O O . GLN A 1 103 ? -14.212 9.327 24.754 1.00 88.06 103 GLN A O 1
ATOM 740 N N . TYR A 1 104 ? -14.208 7.310 23.761 1.00 84.94 104 TYR A N 1
ATOM 741 C CA . TYR A 1 104 ? -15.264 6.763 24.618 1.00 84.94 104 TYR A CA 1
ATOM 742 C C . TYR A 1 104 ? -14.834 6.689 26.088 1.00 84.94 104 TYR A C 1
ATOM 744 O O . TYR A 1 104 ? -15.614 7.059 26.962 1.00 84.94 104 TYR A O 1
ATOM 752 N N . ALA A 1 105 ? -13.599 6.266 26.371 1.00 85.25 105 ALA A N 1
ATOM 753 C CA . ALA A 1 105 ? -13.066 6.224 27.733 1.00 85.25 105 ALA A CA 1
ATOM 754 C C . ALA A 1 105 ? -12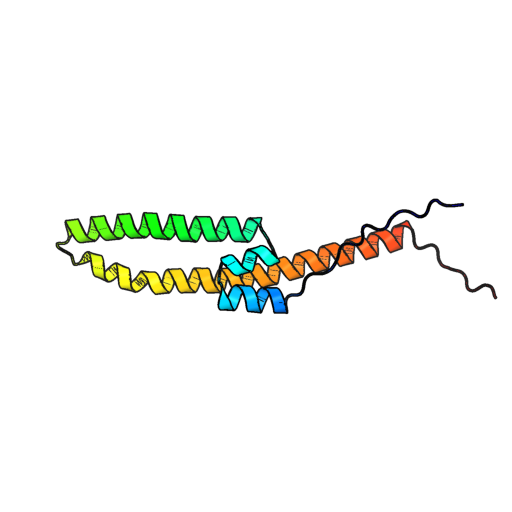.956 7.628 28.355 1.00 85.25 105 ALA A C 1
ATOM 756 O O . ALA A 1 105 ? -13.370 7.831 29.495 1.00 85.25 105 ALA A O 1
ATOM 757 N N . ALA A 1 106 ? -12.471 8.616 27.597 1.00 84.81 106 ALA A N 1
ATOM 758 C CA . ALA A 1 106 ? -12.399 10.007 28.042 1.00 84.81 106 ALA A CA 1
ATOM 759 C C . ALA A 1 106 ? -13.793 10.602 28.303 1.00 84.81 106 ALA A C 1
ATOM 761 O O . ALA A 1 106 ? -13.997 11.285 29.305 1.00 84.81 106 ALA A O 1
ATOM 762 N N . PHE A 1 107 ? -14.770 10.297 27.444 1.00 81.12 107 PHE A N 1
ATOM 763 C CA . PHE A 1 107 ? -16.160 10.697 27.650 1.00 81.12 107 PHE A CA 1
ATOM 764 C C . PHE A 1 107 ? -16.749 10.067 28.922 1.00 81.12 107 PHE A C 1
ATOM 766 O O . PHE A 1 107 ? -17.367 10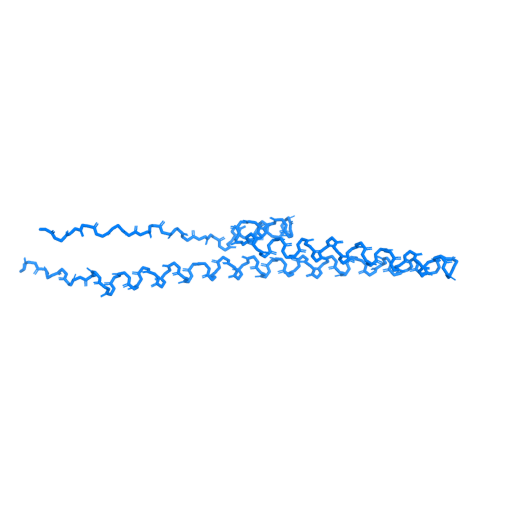.765 29.723 1.00 81.12 107 PHE A O 1
ATOM 773 N N . GLN A 1 108 ? -16.525 8.769 29.152 1.00 77.31 108 GLN A N 1
ATOM 774 C CA . GLN A 1 108 ? -16.959 8.092 30.378 1.00 77.31 108 GLN A CA 1
ATOM 775 C C . GLN A 1 108 ? -16.295 8.679 31.629 1.00 77.31 108 GLN A C 1
ATOM 777 O O . GLN A 1 108 ? -16.973 8.860 32.631 1.00 77.31 108 GLN A O 1
ATOM 782 N N . ALA A 1 109 ? -15.013 9.040 31.582 1.00 79.94 109 ALA A N 1
ATOM 783 C CA . ALA A 1 109 ? -14.339 9.685 32.710 1.00 79.94 109 ALA A CA 1
ATOM 784 C C . ALA A 1 109 ? -14.876 11.102 32.994 1.00 79.94 109 ALA A C 1
ATOM 786 O O . ALA A 1 109 ? -14.984 11.501 34.151 1.00 79.94 109 ALA A O 1
ATOM 787 N N . ALA A 1 110 ? -15.229 11.860 31.950 1.00 77.75 110 ALA A N 1
ATOM 788 C CA . ALA A 1 110 ? -15.730 13.229 32.079 1.00 77.75 110 ALA A CA 1
ATOM 789 C C . ALA A 1 110 ? -17.216 13.307 32.482 1.00 77.75 110 ALA A C 1
ATOM 791 O O . ALA A 1 110 ? -17.612 14.229 33.195 1.00 77.75 110 ALA A O 1
ATOM 792 N N . TYR A 1 111 ? -18.042 12.358 32.027 1.00 74.06 111 TYR A N 1
ATOM 793 C CA . TYR A 1 111 ? -19.506 12.420 32.159 1.00 74.06 111 TYR A CA 1
ATOM 794 C C . TYR A 1 111 ? -20.136 11.212 32.860 1.00 74.06 111 TYR A C 1
ATOM 796 O O . TYR A 1 111 ? -21.305 11.268 33.246 1.00 74.06 111 TYR A O 1
ATOM 804 N N . GLY A 1 112 ? -19.386 10.131 33.064 1.00 67.31 112 GLY A N 1
ATOM 805 C CA . GLY A 1 112 ? -19.815 8.967 33.828 1.00 67.31 112 GLY A CA 1
ATOM 806 C C . GLY A 1 112 ? -19.827 9.277 35.319 1.00 67.31 112 GLY A C 1
ATOM 807 O O . GLY A 1 112 ? -18.906 8.919 36.047 1.00 67.31 112 GLY A O 1
ATOM 808 N N . ARG A 1 113 ? -20.888 9.932 35.803 1.00 60.97 113 ARG A N 1
ATOM 809 C CA . ARG A 1 113 ? -21.212 9.856 37.233 1.00 60.97 113 ARG A CA 1
ATOM 810 C C . ARG A 1 113 ? -21.496 8.391 37.590 1.00 60.97 113 ARG A C 1
ATOM 812 O O . ARG A 1 113 ? -22.191 7.728 36.816 1.00 60.97 113 ARG A O 1
ATOM 819 N N . PRO A 1 114 ? -21.042 7.891 38.754 1.00 56.72 114 PRO A N 1
ATOM 820 C CA . PRO A 1 114 ? -21.501 6.603 39.248 1.00 56.72 114 PRO A CA 1
ATOM 821 C C . PRO A 1 114 ? -23.023 6.662 39.382 1.00 56.72 114 PRO A C 1
ATOM 823 O O . PRO A 1 114 ? -23.567 7.502 40.103 1.00 56.72 114 PRO A O 1
ATOM 826 N N . VAL A 1 115 ? -23.721 5.790 38.660 1.00 61.97 115 VAL A N 1
ATOM 827 C CA . VAL A 1 115 ? -25.129 5.526 38.935 1.00 61.97 115 VAL A CA 1
ATOM 828 C C . VAL A 1 115 ? -25.116 4.753 40.248 1.00 61.97 115 VAL A C 1
ATOM 830 O O . VAL A 1 115 ? -24.802 3.565 40.263 1.00 61.97 115 VAL A O 1
ATOM 833 N N . HIS A 1 116 ? -25.334 5.436 41.375 1.00 57.41 116 HIS A N 1
ATOM 834 C CA . HIS A 1 116 ? -25.575 4.726 42.626 1.00 57.41 116 HIS A CA 1
ATOM 835 C C . HIS A 1 116 ? -26.778 3.805 42.388 1.00 57.41 116 HIS A C 1
ATOM 837 O O . HIS A 1 116 ? -27.825 4.314 41.971 1.00 57.41 116 HIS A O 1
ATOM 843 N N . PRO A 1 117 ? -26.670 2.483 42.626 1.00 53.69 117 PRO A N 1
ATOM 844 C CA . PRO A 1 117 ? -27.864 1.667 42.716 1.00 53.69 117 PRO A CA 1
ATOM 845 C C . PRO A 1 117 ? -28.716 2.285 43.823 1.00 53.69 117 PRO A C 1
ATOM 847 O O . PRO A 1 117 ? -28.241 2.517 44.939 1.00 53.69 117 PRO A O 1
ATOM 850 N N . ALA A 1 118 ? -29.942 2.667 43.479 1.00 58.44 118 ALA A N 1
ATOM 851 C CA . ALA A 1 118 ? -30.903 3.164 44.442 1.00 58.44 118 ALA A CA 1
ATOM 852 C C . ALA A 1 118 ? -31.329 1.992 45.336 1.00 58.44 118 ALA A C 1
ATOM 854 O O . ALA A 1 118 ? -32.363 1.399 45.075 1.00 58.44 118 ALA A O 1
ATOM 855 N N . ARG A 1 119 ? -30.509 1.730 46.364 1.00 53.44 119 ARG A N 1
ATOM 856 C CA . ARG A 1 119 ? -30.709 0.817 47.501 1.00 53.44 119 ARG A CA 1
ATOM 857 C C . ARG A 1 119 ? -30.906 -0.661 47.169 1.00 53.44 119 ARG A C 1
ATOM 859 O O . ARG A 1 119 ? -31.900 -1.020 46.512 1.00 53.44 119 ARG A O 1
#

pLDDT: mean 88.14, std 11.87, range [53.44, 97.81]